Protein AF-A0A1I3YK88-F1 (afdb_monomer_lite)

Structure (mmCIF, N/CA/C/O backbone):
data_AF-A0A1I3YK88-F1
#
_entry.id   AF-A0A1I3YK88-F1
#
loop_
_atom_site.group_PDB
_atom_site.id
_atom_site.type_symbol
_atom_site.label_atom_id
_atom_site.label_alt_id
_atom_site.label_comp_id
_atom_site.label_asym_id
_atom_site.label_entity_id
_atom_site.label_seq_id
_atom_site.pdbx_PDB_ins_code
_atom_site.Cartn_x
_atom_site.Cartn_y
_atom_site.Cartn_z
_atom_site.occupancy
_atom_site.B_iso_or_equiv
_atom_site.auth_seq_id
_atom_site.auth_comp_id
_atom_site.auth_asym_id
_atom_site.auth_atom_id
_atom_site.pdbx_PDB_model_num
ATOM 1 N N . MET A 1 1 ? 4.692 0.564 -20.535 1.00 38.50 1 MET A N 1
ATOM 2 C CA . MET A 1 1 ? 4.638 -0.113 -21.852 1.00 38.50 1 MET A CA 1
ATOM 3 C C . MET A 1 1 ? 4.960 0.890 -22.974 1.00 38.50 1 MET A C 1
ATOM 5 O O . MET A 1 1 ? 4.089 1.246 -23.748 1.00 38.50 1 MET A O 1
ATOM 9 N N . ILE A 1 2 ? 6.198 1.416 -23.013 1.00 46.62 2 ILE A N 1
ATOM 10 C CA . ILE A 1 2 ? 6.658 2.465 -23.967 1.00 46.62 2 ILE A CA 1
ATOM 11 C C . ILE A 1 2 ? 7.987 2.059 -24.658 1.00 46.62 2 ILE A C 1
ATOM 13 O O . ILE A 1 2 ? 8.478 2.723 -25.562 1.00 46.62 2 ILE A O 1
ATOM 17 N N . THR A 1 3 ? 8.566 0.910 -24.306 1.00 44.06 3 THR A N 1
ATOM 18 C CA . THR A 1 3 ? 9.920 0.496 -24.713 1.00 44.06 3 THR A CA 1
ATOM 19 C C . THR A 1 3 ? 10.036 -0.149 -26.100 1.00 44.06 3 THR A C 1
ATOM 21 O O . THR A 1 3 ? 11.147 -0.432 -26.534 1.00 44.06 3 THR A O 1
ATOM 24 N N . ILE A 1 4 ? 8.939 -0.353 -26.838 1.00 47.12 4 ILE A N 1
ATOM 25 C CA . ILE A 1 4 ? 8.971 -1.076 -28.129 1.00 47.12 4 ILE A CA 1
ATOM 26 C C . ILE A 1 4 ? 9.153 -0.130 -29.340 1.00 47.12 4 ILE A C 1
ATOM 28 O O . ILE A 1 4 ? 9.502 -0.570 -30.431 1.00 47.12 4 ILE A O 1
ATOM 32 N N . LEU A 1 5 ? 9.023 1.189 -29.161 1.00 44.91 5 LEU A N 1
ATOM 33 C CA . LEU A 1 5 ? 9.066 2.155 -30.272 1.00 44.91 5 LEU A CA 1
ATOM 34 C C . LEU A 1 5 ? 10.461 2.709 -30.620 1.00 44.91 5 LEU A C 1
ATOM 36 O O . LEU A 1 5 ? 10.608 3.347 -31.660 1.00 44.91 5 LEU A O 1
ATOM 40 N N . CYS A 1 6 ? 11.503 2.433 -29.828 1.00 46.16 6 CYS A N 1
ATOM 41 C CA . CYS A 1 6 ? 12.855 2.945 -30.111 1.00 46.16 6 CYS A CA 1
ATOM 42 C C . CYS A 1 6 ? 13.690 2.058 -31.055 1.00 46.16 6 CYS A C 1
ATOM 44 O O . CYS A 1 6 ? 14.724 2.500 -31.551 1.00 46.16 6 CYS A O 1
ATOM 46 N N . SER A 1 7 ? 13.255 0.827 -31.343 1.00 50.97 7 SER A N 1
ATOM 47 C CA . SER A 1 7 ? 13.985 -0.103 -32.219 1.00 50.97 7 SER A CA 1
ATOM 48 C C . SER A 1 7 ? 13.918 0.233 -33.729 1.00 50.97 7 SER A C 1
ATOM 50 O O . SER A 1 7 ? 14.964 0.182 -34.381 1.00 50.97 7 SER A O 1
ATOM 52 N N . PRO A 1 8 ? 12.777 0.653 -34.322 1.00 48.84 8 PRO A N 1
ATOM 53 C CA . PRO A 1 8 ? 12.720 0.903 -35.769 1.00 48.84 8 PRO A CA 1
ATOM 54 C C . PRO A 1 8 ? 13.351 2.237 -36.203 1.00 48.84 8 PRO A C 1
ATOM 56 O O . PRO A 1 8 ? 13.792 2.360 -37.345 1.00 48.84 8 PRO A O 1
ATOM 59 N N . ILE A 1 9 ? 13.458 3.228 -35.310 1.00 51.72 9 ILE A N 1
ATOM 60 C CA . ILE A 1 9 ? 14.005 4.552 -35.662 1.00 51.72 9 ILE A CA 1
ATOM 61 C C . ILE A 1 9 ? 15.528 4.475 -35.872 1.00 51.72 9 ILE A C 1
ATOM 63 O O . ILE A 1 9 ? 16.054 5.069 -36.813 1.00 51.72 9 ILE A O 1
ATOM 67 N N . GLY A 1 10 ? 16.241 3.672 -35.072 1.00 48.69 10 GLY A N 1
ATOM 68 C CA . GLY A 1 10 ? 17.684 3.455 -35.243 1.00 48.69 10 GLY A CA 1
ATOM 69 C C . GLY A 1 10 ? 18.048 2.744 -36.554 1.00 48.69 10 GLY A C 1
ATOM 70 O O . GLY A 1 10 ? 19.060 3.071 -37.178 1.00 48.69 10 GLY A O 1
ATOM 71 N N . PHE A 1 11 ? 17.196 1.826 -37.024 1.00 49.94 11 PHE A N 1
ATOM 72 C CA . PHE A 1 11 ? 17.364 1.149 -38.317 1.00 49.94 11 PHE A CA 1
ATOM 73 C C . PHE A 1 11 ? 17.032 2.060 -39.510 1.00 49.94 11 PHE A C 1
ATOM 75 O O . PHE A 1 11 ? 17.724 2.018 -40.530 1.00 49.94 11 PHE A O 1
ATOM 82 N N . ALA A 1 12 ? 16.026 2.931 -39.378 1.00 53.03 12 ALA A N 1
ATOM 83 C CA . ALA A 1 12 ? 15.634 3.864 -40.436 1.00 53.03 12 ALA A CA 1
ATOM 84 C C . ALA A 1 12 ? 16.696 4.947 -40.713 1.00 53.03 12 ALA A C 1
ATOM 86 O O . ALA A 1 12 ? 16.861 5.359 -41.858 1.00 53.03 12 ALA A O 1
ATOM 87 N N . VAL A 1 13 ? 17.455 5.376 -39.697 1.00 55.72 13 VAL A N 1
ATOM 88 C CA . VAL A 1 13 ? 18.514 6.397 -39.852 1.00 55.72 13 VAL A CA 1
ATOM 89 C C . VAL A 1 13 ? 19.845 5.796 -40.326 1.00 55.72 13 VAL A C 1
ATOM 91 O O . VAL A 1 13 ? 20.604 6.452 -41.039 1.00 55.72 13 VAL A O 1
ATOM 94 N N . SER A 1 14 ? 20.137 4.540 -39.982 1.00 56.88 14 SER A N 1
ATOM 95 C CA . SER A 1 14 ? 21.395 3.874 -40.360 1.00 56.88 14 SER A CA 1
ATOM 96 C C . SER A 1 14 ? 21.378 3.279 -41.775 1.00 56.88 14 SER A C 1
ATOM 98 O O . SER A 1 14 ? 22.430 3.190 -42.413 1.00 56.88 14 SER A O 1
ATOM 100 N N . SER A 1 15 ? 20.200 2.938 -42.307 1.00 60.62 15 SER A N 1
ATOM 101 C CA . SER A 1 15 ? 20.058 2.310 -43.630 1.00 60.62 15 SER A CA 1
ATOM 102 C C . SER A 1 15 ? 20.482 3.203 -44.812 1.00 60.62 15 SER A C 1
ATOM 104 O O . SER A 1 15 ? 21.249 2.726 -45.649 1.00 60.62 15 SER A O 1
ATOM 106 N N . PRO A 1 16 ? 20.099 4.496 -44.902 1.00 65.75 16 PRO A N 1
ATOM 107 C CA . PRO A 1 16 ? 20.526 5.358 -46.008 1.00 65.75 16 PRO A CA 1
ATOM 108 C C . PRO A 1 16 ? 22.039 5.597 -46.006 1.00 65.75 16 PRO A C 1
ATOM 110 O O . PRO A 1 16 ? 22.659 5.671 -47.062 1.00 65.75 16 PRO A O 1
ATOM 113 N N . LEU A 1 17 ? 22.642 5.678 -44.815 1.00 64.69 17 LEU A N 1
ATOM 114 C CA . LEU A 1 17 ? 24.072 5.928 -44.648 1.00 64.69 17 LEU A CA 1
ATOM 115 C C . LEU A 1 17 ? 24.907 4.696 -45.027 1.00 64.69 17 LEU A C 1
ATOM 117 O O . LEU A 1 17 ? 25.933 4.832 -45.689 1.00 64.69 17 LEU A O 1
ATOM 121 N N . LEU A 1 18 ? 24.438 3.492 -44.682 1.00 64.94 18 LEU A N 1
ATOM 122 C CA . LEU A 1 18 ? 25.039 2.227 -45.118 1.00 64.94 18 LEU A CA 1
ATOM 123 C C . LEU A 1 18 ? 24.926 2.025 -46.635 1.00 64.94 18 LEU A C 1
ATOM 125 O O . LEU A 1 18 ? 25.906 1.635 -47.272 1.00 64.94 18 LEU A O 1
ATOM 129 N N . VAL A 1 19 ? 23.768 2.335 -47.227 1.00 71.75 19 VAL A N 1
ATOM 130 C CA . VAL A 1 19 ? 23.562 2.271 -48.686 1.00 71.75 19 VAL A CA 1
ATOM 131 C C . VAL A 1 19 ? 24.440 3.298 -49.409 1.00 71.75 19 VAL A C 1
ATOM 133 O O . VAL A 1 19 ? 25.074 2.971 -50.409 1.00 71.75 19 VAL A O 1
ATOM 136 N N . TYR A 1 20 ? 24.561 4.516 -48.878 1.00 69.88 20 TYR A N 1
ATOM 137 C CA . TYR A 1 20 ? 25.431 5.547 -49.445 1.00 69.88 20 TYR A CA 1
ATOM 138 C C . TYR A 1 20 ? 26.918 5.171 -49.363 1.00 69.88 20 TYR A C 1
ATOM 140 O O . TYR A 1 20 ? 27.635 5.297 -50.353 1.00 69.88 20 TYR A O 1
ATOM 148 N N . LEU A 1 21 ? 27.381 4.662 -48.215 1.00 64.38 21 LEU A N 1
ATOM 149 C CA . LEU A 1 21 ? 28.777 4.251 -48.026 1.00 64.38 21 LEU A CA 1
ATOM 150 C C . LEU A 1 21 ? 29.155 3.056 -48.908 1.00 64.38 21 LEU A C 1
ATOM 152 O O . LEU A 1 21 ? 30.239 3.038 -49.487 1.00 64.38 21 LEU A O 1
ATOM 156 N N . THR A 1 22 ? 28.270 2.067 -49.043 1.00 68.44 22 THR A N 1
ATOM 157 C CA . THR A 1 22 ? 28.509 0.913 -49.928 1.00 68.44 22 THR A CA 1
ATOM 158 C C . THR A 1 22 ? 28.511 1.325 -51.401 1.00 68.44 22 THR A C 1
ATOM 160 O O . THR A 1 22 ? 29.388 0.893 -52.152 1.00 68.44 22 THR A O 1
ATOM 163 N N . TYR A 1 23 ? 27.616 2.233 -51.803 1.00 71.44 23 TYR A N 1
ATOM 164 C CA . TYR A 1 23 ? 27.589 2.803 -53.150 1.00 71.44 23 TYR A CA 1
ATOM 165 C C . TYR A 1 23 ? 28.833 3.652 -53.470 1.00 71.44 23 TYR A C 1
ATOM 167 O O . TYR A 1 23 ? 29.407 3.508 -54.551 1.00 71.44 23 TYR A O 1
ATOM 175 N N . SER A 1 24 ? 29.300 4.499 -52.542 1.00 64.94 24 SER A N 1
ATOM 176 C CA . SER A 1 24 ? 30.468 5.364 -52.776 1.00 64.94 24 SER A CA 1
ATOM 177 C C . SER A 1 24 ? 31.776 4.569 -52.870 1.00 64.94 24 SER A C 1
ATOM 179 O O . SER A 1 24 ? 32.650 4.911 -53.663 1.00 64.94 24 SER A O 1
ATOM 181 N N . ILE A 1 25 ? 31.912 3.486 -52.095 1.00 65.69 25 ILE A N 1
ATOM 182 C CA . ILE A 1 25 ? 33.073 2.581 -52.153 1.00 65.69 25 ILE A CA 1
ATOM 183 C C . ILE A 1 25 ? 33.114 1.826 -53.489 1.00 65.69 25 ILE A C 1
ATOM 185 O O . ILE A 1 25 ? 34.192 1.651 -54.057 1.00 65.69 25 ILE A O 1
ATOM 189 N N . TRP A 1 26 ? 31.953 1.410 -54.007 1.00 72.00 26 TRP A N 1
ATOM 190 C CA . TRP A 1 26 ? 31.851 0.719 -55.294 1.00 72.00 26 TRP A CA 1
ATOM 191 C C . TRP A 1 26 ? 32.132 1.644 -56.490 1.00 72.00 26 TRP A C 1
ATOM 193 O O . TRP A 1 26 ? 32.775 1.219 -57.448 1.00 72.00 26 TRP A O 1
ATOM 203 N N . ARG A 1 27 ? 31.690 2.909 -56.433 1.00 70.44 27 ARG A N 1
ATOM 204 C CA . ARG A 1 27 ? 31.785 3.861 -57.554 1.00 70.44 27 ARG A CA 1
ATOM 205 C C . ARG A 1 27 ? 33.168 4.496 -57.733 1.00 70.44 27 ARG A C 1
ATOM 207 O O . ARG A 1 27 ? 33.625 4.605 -58.867 1.00 70.44 27 ARG A O 1
ATOM 214 N N . ASP A 1 28 ? 33.828 4.912 -56.650 1.00 63.28 28 ASP A N 1
ATOM 215 C CA . ASP A 1 28 ? 35.004 5.799 -56.751 1.00 63.28 28 ASP A CA 1
ATOM 216 C C . ASP A 1 28 ? 36.357 5.100 -56.524 1.00 63.28 28 ASP A C 1
ATOM 218 O O . ASP A 1 28 ? 37.418 5.714 -56.685 1.00 63.28 28 ASP A O 1
ATOM 222 N N . GLY A 1 29 ? 36.347 3.811 -56.166 1.00 62.88 29 GLY A N 1
ATOM 223 C CA . GLY A 1 29 ? 37.562 3.056 -55.858 1.00 62.88 29 GLY A CA 1
ATOM 224 C C . GLY A 1 29 ? 38.377 3.651 -54.696 1.00 62.88 29 GLY A C 1
ATOM 225 O O . GLY A 1 29 ? 37.985 4.611 -54.036 1.00 62.88 29 GLY A O 1
ATOM 226 N N . LEU A 1 30 ? 39.548 3.067 -54.423 1.00 57.72 30 LEU A N 1
ATOM 227 C CA . LEU A 1 30 ? 40.360 3.225 -53.200 1.00 57.72 30 LEU A CA 1
ATOM 228 C C . LEU A 1 30 ? 40.813 4.662 -52.809 1.00 57.72 30 LEU A C 1
ATOM 230 O O . LEU A 1 30 ? 41.535 4.821 -51.826 1.00 57.72 30 LEU A O 1
ATOM 234 N N . ARG A 1 31 ? 40.422 5.715 -53.542 1.00 60.88 31 ARG A N 1
ATOM 235 C CA . ARG A 1 31 ? 40.851 7.113 -53.322 1.00 60.88 31 ARG A CA 1
ATOM 236 C C . ARG A 1 31 ? 40.277 7.766 -52.061 1.00 60.88 31 ARG A C 1
ATOM 238 O O . ARG A 1 31 ? 40.920 8.655 -51.512 1.00 60.88 31 ARG A O 1
ATOM 245 N N . TRP A 1 32 ? 39.121 7.317 -51.569 1.00 54.78 32 TRP A N 1
ATOM 246 C CA . TRP A 1 32 ? 38.446 7.916 -50.401 1.00 54.78 32 TRP A CA 1
ATOM 247 C C . TRP A 1 32 ? 38.558 7.097 -49.109 1.00 54.78 32 TRP A C 1
ATOM 249 O O . TRP A 1 32 ? 38.049 7.520 -48.071 1.00 54.78 32 TRP A O 1
ATOM 259 N N . VAL A 1 33 ? 39.280 5.972 -49.142 1.00 61.41 33 VAL A N 1
ATOM 260 C CA . VAL A 1 33 ? 39.476 5.053 -48.005 1.00 61.41 33 VAL A CA 1
ATOM 261 C C . VAL A 1 33 ? 39.914 5.735 -46.698 1.00 61.41 33 VAL A C 1
ATOM 263 O O . VAL A 1 33 ? 39.344 5.410 -45.659 1.00 61.41 33 VAL A O 1
ATOM 266 N N . PRO A 1 34 ? 40.849 6.706 -46.669 1.00 62.88 34 PRO A N 1
ATOM 267 C CA . PRO A 1 34 ? 41.219 7.343 -45.403 1.00 62.88 34 PRO A CA 1
ATOM 268 C C . PRO A 1 34 ? 40.112 8.245 -44.827 1.00 62.88 34 PRO A C 1
ATOM 270 O O . PRO A 1 34 ? 39.967 8.331 -43.605 1.00 62.88 34 PRO A O 1
ATOM 273 N N . ALA A 1 35 ? 39.307 8.893 -45.677 1.00 63.44 35 ALA A N 1
ATOM 274 C CA . ALA A 1 35 ? 38.193 9.740 -45.248 1.00 63.44 35 ALA A CA 1
ATOM 275 C C . ALA A 1 35 ? 36.998 8.898 -44.774 1.00 63.44 35 ALA A C 1
ATOM 277 O O . ALA A 1 35 ? 36.435 9.173 -43.710 1.00 63.44 35 ALA A O 1
ATOM 278 N N . THR A 1 36 ? 36.671 7.821 -45.495 1.00 64.62 36 THR A N 1
ATOM 279 C CA . THR A 1 36 ? 35.630 6.870 -45.087 1.00 64.62 36 THR A CA 1
ATOM 280 C C . THR A 1 36 ? 36.019 6.155 -43.793 1.00 64.62 36 THR A C 1
ATOM 282 O O . THR A 1 36 ? 35.221 6.147 -42.858 1.00 64.62 36 THR A O 1
ATOM 285 N N . LEU A 1 37 ? 37.268 5.697 -43.638 1.00 67.50 37 LEU A N 1
ATOM 286 C CA . LEU A 1 37 ? 37.765 5.119 -42.379 1.00 67.50 37 LEU A CA 1
ATOM 287 C C . LEU A 1 37 ? 37.685 6.101 -41.201 1.00 67.50 37 LEU A C 1
ATOM 289 O O . LEU A 1 37 ? 37.328 5.705 -40.091 1.00 67.50 37 LEU A O 1
ATOM 293 N N . ARG A 1 38 ? 37.993 7.387 -41.416 1.00 71.94 38 ARG A N 1
ATOM 294 C CA . ARG A 1 38 ? 37.871 8.416 -40.369 1.00 71.94 38 ARG A CA 1
ATOM 295 C C . ARG A 1 38 ? 36.408 8.643 -39.976 1.00 71.94 38 ARG A C 1
ATOM 297 O O . ARG A 1 38 ? 36.130 8.758 -38.787 1.00 71.94 38 ARG A O 1
ATOM 304 N N . SER A 1 39 ? 35.481 8.648 -40.934 1.00 70.00 39 SER A N 1
ATOM 305 C CA . SER A 1 39 ? 34.041 8.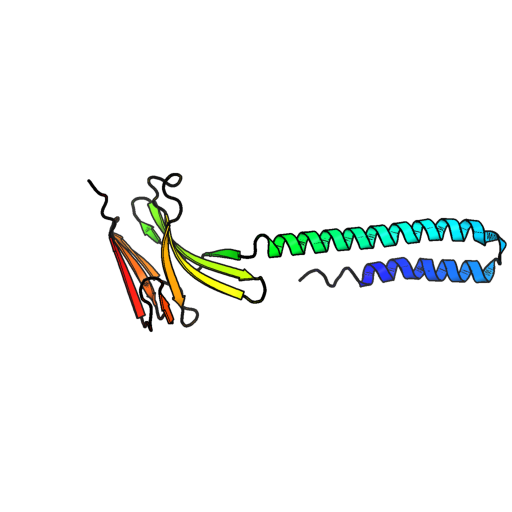763 -40.652 1.00 70.00 39 SER A CA 1
ATOM 306 C C . SER A 1 39 ? 33.473 7.529 -39.936 1.00 70.00 39 SER A C 1
ATOM 308 O O . SER A 1 39 ? 32.722 7.675 -38.975 1.00 70.00 39 SER A O 1
ATOM 310 N N . MET A 1 40 ? 33.915 6.321 -40.304 1.00 72.94 40 MET A N 1
ATOM 311 C CA . MET A 1 40 ? 33.497 5.076 -39.649 1.00 72.94 40 MET A CA 1
ATOM 312 C C . MET A 1 40 ? 33.928 5.023 -38.181 1.00 72.94 40 MET A C 1
ATOM 314 O O . MET A 1 40 ? 33.170 4.529 -37.350 1.00 72.94 40 MET A O 1
ATOM 318 N N . LYS A 1 41 ? 35.099 5.578 -37.833 1.00 75.94 41 LYS A N 1
ATOM 319 C CA . LYS A 1 41 ? 35.533 5.701 -36.429 1.00 75.94 41 LYS A CA 1
ATOM 320 C C . LYS A 1 41 ? 34.552 6.529 -35.602 1.00 75.94 41 LYS A C 1
ATOM 322 O O . LYS A 1 41 ? 34.185 6.113 -34.510 1.00 75.94 41 LYS A O 1
ATOM 327 N N . TRP A 1 42 ? 34.096 7.666 -36.126 1.00 78.06 42 TRP A N 1
ATOM 328 C CA . TRP A 1 42 ? 33.119 8.505 -35.432 1.00 78.06 42 TRP A CA 1
ATOM 329 C C . TRP A 1 42 ? 31.764 7.817 -35.307 1.00 78.06 42 TRP A C 1
ATOM 331 O O . TRP A 1 42 ? 31.189 7.815 -34.222 1.00 78.06 42 TRP A O 1
ATOM 341 N N . VAL A 1 43 ? 31.291 7.150 -36.362 1.00 79.94 43 VAL A N 1
ATOM 342 C CA . VAL A 1 43 ? 30.051 6.359 -36.305 1.00 79.94 43 VAL A CA 1
ATOM 343 C C . VAL A 1 43 ? 30.150 5.268 -35.236 1.00 79.94 43 VAL A C 1
ATOM 345 O O . VAL A 1 43 ? 29.263 5.168 -34.393 1.00 79.94 43 VAL A O 1
ATOM 348 N N . ALA A 1 44 ? 31.252 4.514 -35.197 1.00 78.12 44 ALA A N 1
ATOM 349 C CA . ALA A 1 44 ? 31.480 3.482 -34.187 1.00 78.12 44 ALA A CA 1
ATOM 350 C C . ALA A 1 44 ? 31.493 4.050 -32.757 1.00 78.12 44 ALA A C 1
ATOM 352 O O . ALA A 1 44 ? 30.848 3.487 -31.874 1.00 78.12 44 ALA A O 1
ATOM 353 N N . ILE A 1 45 ? 32.158 5.190 -32.532 1.00 84.81 45 ILE A N 1
ATOM 354 C CA . ILE A 1 45 ? 32.148 5.880 -31.231 1.00 84.81 45 ILE A CA 1
ATOM 355 C C . ILE A 1 45 ? 30.721 6.278 -30.846 1.00 84.81 45 ILE A C 1
ATOM 357 O O . ILE A 1 45 ? 30.309 6.048 -29.713 1.00 84.81 45 ILE A O 1
ATOM 361 N N . THR A 1 46 ? 29.948 6.827 -31.785 1.00 78.62 46 THR A N 1
ATOM 362 C CA . THR A 1 46 ? 28.582 7.302 -31.516 1.00 78.62 46 THR A CA 1
ATOM 363 C C . THR A 1 46 ? 27.645 6.142 -31.174 1.00 78.62 46 THR A C 1
ATOM 365 O O . THR A 1 46 ? 26.862 6.238 -30.231 1.00 78.62 46 THR A O 1
ATOM 368 N N . VAL A 1 47 ? 27.761 5.021 -31.893 1.00 86.31 47 VAL A N 1
ATOM 369 C CA . VAL A 1 47 ? 26.985 3.801 -31.622 1.00 86.31 47 VAL A CA 1
ATOM 370 C C . VAL A 1 47 ? 27.347 3.220 -30.258 1.00 86.31 47 VAL A C 1
ATOM 372 O O . VAL A 1 47 ? 26.451 2.920 -29.474 1.00 86.31 47 VAL A O 1
ATOM 375 N N . MET A 1 48 ? 28.638 3.116 -29.931 1.00 86.56 48 MET A N 1
ATOM 376 C CA . MET A 1 48 ? 29.070 2.630 -28.617 1.00 86.56 48 MET A CA 1
ATOM 377 C C . MET A 1 48 ? 28.558 3.534 -27.495 1.00 86.56 48 MET A C 1
ATOM 379 O O . MET A 1 48 ? 28.022 3.034 -26.510 1.00 86.56 48 MET A O 1
ATOM 383 N N . LEU A 1 49 ? 28.640 4.857 -27.662 1.00 88.25 49 LEU A N 1
ATOM 384 C CA . LEU A 1 49 ? 28.121 5.816 -26.686 1.00 88.25 49 LEU A CA 1
ATOM 385 C C . LEU A 1 49 ? 26.608 5.645 -26.476 1.00 88.25 49 LEU A C 1
ATOM 387 O O . LEU A 1 49 ? 26.142 5.645 -25.339 1.00 88.25 49 LEU A O 1
ATOM 391 N N . ALA A 1 50 ? 25.847 5.445 -27.556 1.00 82.19 50 ALA A N 1
ATOM 392 C CA . ALA A 1 50 ? 24.411 5.192 -27.487 1.00 82.19 50 ALA A CA 1
ATOM 393 C C . ALA A 1 50 ? 24.090 3.873 -26.766 1.00 82.19 50 ALA A C 1
ATOM 395 O O . ALA A 1 50 ? 23.167 3.833 -25.951 1.00 82.19 50 ALA A O 1
ATOM 396 N N . VAL A 1 51 ? 24.858 2.808 -27.017 1.00 88.94 51 VAL A N 1
ATOM 397 C CA . VAL A 1 51 ? 24.710 1.524 -26.314 1.00 88.94 51 VAL A CA 1
ATOM 398 C C . VAL A 1 51 ? 24.992 1.693 -24.822 1.00 88.94 51 VAL A C 1
ATOM 400 O O . VAL A 1 51 ? 24.162 1.293 -24.009 1.00 88.94 51 VAL A O 1
ATOM 403 N N . PHE A 1 52 ? 26.102 2.338 -24.452 1.00 87.88 52 PHE A N 1
ATOM 404 C CA . PHE A 1 52 ? 26.444 2.592 -23.050 1.00 87.88 52 PHE A CA 1
ATOM 405 C C . PHE A 1 52 ? 25.399 3.454 -22.340 1.00 87.88 52 PHE A C 1
ATOM 407 O O . PHE A 1 52 ? 25.042 3.154 -21.203 1.00 87.88 52 PHE A O 1
ATOM 414 N N . LEU A 1 53 ? 24.864 4.479 -23.009 1.00 89.38 53 LEU A N 1
ATOM 415 C CA . LEU A 1 53 ? 23.807 5.316 -22.448 1.00 89.38 53 LEU A CA 1
ATOM 416 C C . LEU A 1 53 ? 22.532 4.503 -22.181 1.00 89.38 53 LEU A C 1
ATOM 418 O O . LEU A 1 53 ? 21.955 4.610 -21.103 1.00 89.38 53 LEU A O 1
ATOM 422 N N . ASN A 1 54 ? 22.116 3.652 -23.123 1.00 84.25 54 ASN A N 1
ATOM 423 C CA . ASN A 1 54 ? 20.952 2.782 -22.932 1.00 84.25 54 ASN A CA 1
ATOM 424 C C . ASN A 1 54 ? 21.179 1.758 -21.813 1.00 84.25 54 ASN A C 1
ATOM 426 O O . ASN A 1 54 ? 20.282 1.533 -21.004 1.00 84.25 54 ASN A O 1
ATOM 430 N N . LEU A 1 55 ? 22.382 1.185 -21.723 1.00 87.81 55 LEU A N 1
ATOM 431 C CA . LEU A 1 55 ? 22.771 0.287 -20.634 1.00 87.81 55 LEU A CA 1
ATOM 432 C C . LEU A 1 55 ? 22.726 0.989 -19.274 1.00 87.81 55 LEU A C 1
ATOM 434 O O . LEU A 1 55 ? 22.210 0.419 -18.319 1.00 87.81 55 LEU A O 1
ATOM 438 N N . ALA A 1 56 ? 23.208 2.230 -19.189 1.00 84.75 56 ALA A N 1
ATOM 439 C CA . ALA A 1 56 ? 23.156 3.026 -17.966 1.00 84.75 56 ALA A CA 1
ATOM 440 C C . ALA A 1 56 ? 21.714 3.371 -17.560 1.00 84.75 56 ALA A C 1
ATOM 442 O O . ALA A 1 56 ? 21.370 3.257 -16.385 1.00 84.75 56 ALA A O 1
ATOM 443 N N . ILE A 1 57 ? 20.854 3.735 -18.519 1.00 83.81 57 ILE A N 1
ATOM 444 C CA . ILE A 1 57 ? 19.423 3.977 -18.268 1.00 83.81 57 ILE A CA 1
ATOM 445 C C . ILE A 1 57 ? 18.748 2.699 -17.765 1.00 83.81 57 ILE A C 1
ATOM 447 O O . ILE A 1 57 ? 18.037 2.735 -16.762 1.00 83.81 57 ILE A O 1
ATOM 451 N N . PHE A 1 58 ? 18.996 1.568 -18.426 1.00 79.12 58 PHE A N 1
ATOM 452 C CA . PHE A 1 58 ? 18.433 0.281 -18.032 1.00 79.12 58 PHE A CA 1
ATOM 453 C C . PHE A 1 58 ? 18.911 -0.141 -16.639 1.00 79.12 58 PHE A C 1
ATOM 455 O O . PHE A 1 58 ? 18.097 -0.517 -15.801 1.00 79.12 58 PHE A O 1
ATOM 462 N N . ALA A 1 59 ? 20.209 -0.016 -16.355 1.00 82.62 59 ALA A N 1
ATOM 463 C CA . ALA A 1 59 ? 20.771 -0.296 -15.038 1.00 82.62 59 ALA A CA 1
ATOM 464 C C . ALA A 1 59 ? 20.182 0.625 -13.958 1.00 82.62 59 ALA A C 1
ATOM 466 O O . ALA A 1 59 ? 19.857 0.155 -12.873 1.00 82.62 59 ALA A O 1
ATOM 467 N N . GLY A 1 60 ? 19.983 1.912 -14.257 1.00 79.62 60 GLY A N 1
ATOM 468 C CA . GLY A 1 60 ? 19.342 2.859 -13.346 1.00 79.62 60 GLY A CA 1
ATOM 469 C C . GLY A 1 60 ? 17.885 2.500 -13.047 1.00 79.62 60 GLY A C 1
ATOM 470 O O . GLY A 1 60 ? 17.482 2.497 -11.888 1.00 79.62 60 GLY A O 1
ATOM 471 N N . GLN A 1 61 ? 17.106 2.132 -14.068 1.00 76.44 61 GLN A N 1
ATOM 472 C CA . GLN A 1 61 ? 15.730 1.659 -13.881 1.00 76.44 61 GLN A CA 1
ATOM 473 C C . GLN A 1 61 ? 15.678 0.345 -13.099 1.00 76.44 61 GLN A C 1
ATOM 475 O O . GLN A 1 61 ? 14.853 0.198 -12.203 1.00 76.44 61 GLN A O 1
ATOM 480 N N . PHE A 1 62 ? 16.582 -0.586 -13.394 1.00 75.81 62 PHE A N 1
ATOM 481 C CA . PHE A 1 62 ? 16.687 -1.846 -12.669 1.00 75.81 62 PHE A CA 1
ATOM 482 C C . PHE A 1 62 ? 17.030 -1.615 -11.192 1.00 75.81 62 PHE A C 1
ATOM 484 O O . PHE A 1 62 ? 16.361 -2.153 -10.317 1.00 75.81 62 PHE A O 1
ATOM 491 N N . LEU A 1 63 ? 18.011 -0.756 -10.898 1.00 76.50 63 LEU A N 1
ATOM 492 C CA . LEU A 1 63 ? 18.365 -0.377 -9.527 1.00 76.50 63 LEU A CA 1
ATOM 493 C C . LEU A 1 63 ? 17.228 0.350 -8.807 1.00 76.50 63 LEU A C 1
ATOM 495 O O . LEU A 1 63 ? 17.063 0.154 -7.609 1.00 76.50 63 LEU A O 1
ATOM 499 N N . TYR A 1 64 ? 16.436 1.160 -9.510 1.00 66.38 64 TYR A N 1
ATOM 500 C CA . TYR A 1 64 ? 15.266 1.818 -8.931 1.00 66.38 64 TYR A CA 1
ATOM 501 C C . TYR A 1 64 ? 14.188 0.805 -8.522 1.00 66.38 64 TYR A C 1
ATOM 503 O O . TYR A 1 64 ? 13.713 0.841 -7.391 1.00 66.38 64 TYR A O 1
ATOM 511 N N . VAL A 1 65 ? 13.865 -0.142 -9.406 1.00 64.12 65 VAL A N 1
ATOM 512 C CA . VAL A 1 65 ? 12.889 -1.211 -9.129 1.00 64.12 65 VAL A CA 1
ATOM 513 C C . VAL A 1 65 ? 13.374 -2.130 -8.005 1.00 64.12 65 VAL A C 1
ATOM 515 O O . VAL A 1 65 ? 12.598 -2.503 -7.132 1.00 64.12 65 VAL A O 1
ATOM 518 N N . VAL A 1 66 ? 14.664 -2.470 -7.984 1.00 65.62 66 VAL A N 1
ATOM 519 C CA . VAL A 1 66 ? 15.247 -3.309 -6.926 1.00 65.62 66 VAL A CA 1
ATOM 520 C C . VAL A 1 66 ? 15.379 -2.550 -5.601 1.00 65.62 66 VAL A C 1
ATOM 522 O O . VAL A 1 66 ? 15.230 -3.143 -4.536 1.00 65.62 66 VAL A O 1
ATOM 525 N N . GLY A 1 67 ? 15.659 -1.247 -5.653 1.0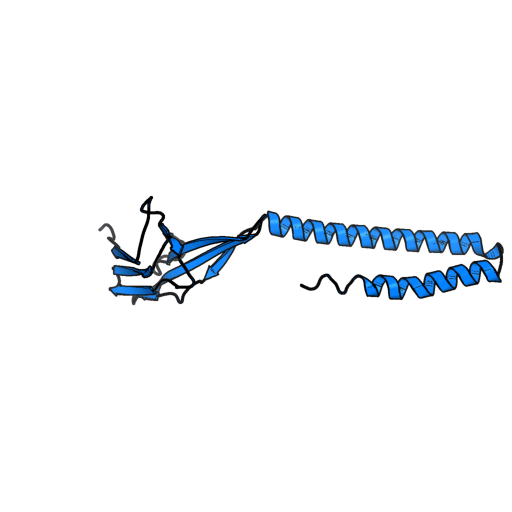0 65.31 67 GLY A N 1
ATOM 526 C CA . GLY A 1 67 ? 15.871 -0.405 -4.477 1.00 65.31 67 GLY A CA 1
ATOM 527 C C . GLY A 1 67 ? 14.584 0.001 -3.763 1.00 65.31 67 GLY A C 1
ATOM 528 O O . GLY A 1 67 ? 14.623 0.236 -2.557 1.00 65.31 67 GLY A O 1
ATOM 529 N N . ASN A 1 68 ? 13.456 0.073 -4.474 1.00 63.69 68 ASN A N 1
ATOM 530 C CA . ASN A 1 68 ? 12.165 0.414 -3.886 1.00 63.69 68 ASN A CA 1
ATOM 531 C C . ASN A 1 68 ? 11.053 -0.474 -4.468 1.00 63.69 68 ASN A C 1
ATOM 533 O O . ASN A 1 68 ? 10.268 -0.028 -5.301 1.00 63.69 68 ASN A O 1
ATOM 537 N N . PRO A 1 69 ? 11.009 -1.757 -4.077 1.00 67.31 69 PRO A N 1
ATOM 538 C CA . PRO A 1 69 ? 10.186 -2.736 -4.770 1.00 67.31 69 PRO A CA 1
ATOM 539 C C . PRO A 1 69 ? 8.704 -2.649 -4.438 1.00 67.31 69 PRO A C 1
ATOM 541 O O . PRO A 1 69 ? 7.940 -3.386 -5.048 1.00 67.31 69 PRO A O 1
ATOM 544 N N . CYS A 1 70 ? 8.314 -1.825 -3.463 1.00 77.00 70 CYS A N 1
ATOM 545 C CA . CYS A 1 70 ? 6.987 -1.833 -2.873 1.00 77.00 70 CYS A CA 1
ATOM 546 C C . CYS A 1 70 ? 6.294 -0.478 -3.026 1.00 77.00 70 CYS A C 1
ATOM 548 O O . CYS A 1 70 ? 6.757 0.524 -2.480 1.00 77.00 70 CYS A O 1
ATOM 550 N N . ASP A 1 71 ? 5.150 -0.481 -3.703 1.00 80.31 71 ASP A N 1
ATOM 551 C CA . ASP A 1 71 ? 4.275 0.677 -3.838 1.00 80.31 71 ASP A CA 1
ATOM 552 C C . ASP A 1 71 ? 3.124 0.593 -2.826 1.00 80.31 71 ASP A C 1
ATOM 554 O O . ASP A 1 71 ? 2.399 -0.401 -2.770 1.00 80.31 71 ASP A O 1
ATOM 558 N N . ASP A 1 72 ? 2.937 1.654 -2.036 1.00 81.81 72 ASP A N 1
ATOM 559 C CA . ASP A 1 72 ? 1.816 1.784 -1.099 1.00 81.81 72 ASP A CA 1
ATOM 560 C C . ASP A 1 72 ? 0.638 2.515 -1.754 1.00 81.81 72 ASP A C 1
ATOM 562 O O . ASP A 1 72 ? 0.713 3.706 -2.075 1.00 81.81 72 ASP A O 1
ATOM 566 N N . MET A 1 73 ? -0.499 1.835 -1.870 1.00 83.12 73 MET A N 1
ATOM 567 C CA . MET A 1 73 ? -1.736 2.373 -2.432 1.00 83.12 73 MET A CA 1
ATOM 568 C C . MET A 1 73 ? -2.867 2.354 -1.398 1.00 83.12 73 MET A C 1
ATOM 570 O O . MET A 1 73 ? -2.884 1.554 -0.461 1.00 83.12 73 MET A O 1
ATOM 574 N N . LYS 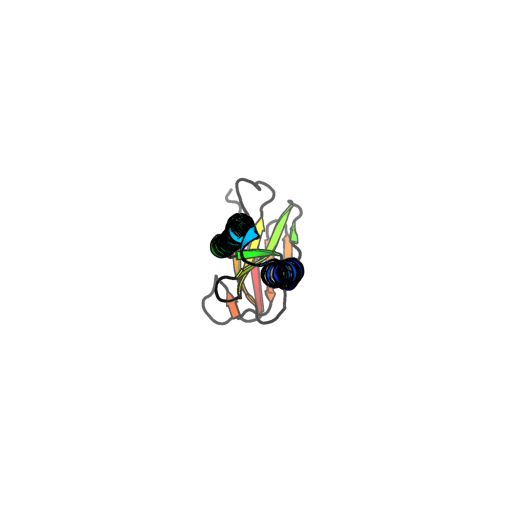A 1 74 ? -3.833 3.269 -1.535 1.00 82.62 74 LYS A N 1
ATOM 575 C CA . LYS A 1 74 ? -5.066 3.237 -0.733 1.00 82.62 74 LYS A CA 1
ATOM 576 C C . LYS A 1 74 ? -6.024 2.215 -1.346 1.00 82.62 74 LYS A C 1
ATOM 578 O O . LYS A 1 74 ? -6.308 2.321 -2.532 1.00 82.62 74 LYS A O 1
ATOM 583 N N . SER A 1 75 ? -6.527 1.283 -0.536 1.00 82.12 75 SER A N 1
ATOM 584 C CA . SER A 1 75 ? -7.519 0.285 -0.971 1.00 82.12 75 SER A CA 1
ATOM 585 C C . SER A 1 75 ? -8.940 0.841 -0.869 1.00 82.12 75 SER A C 1
ATOM 587 O O . SER A 1 75 ? -9.732 0.703 -1.784 1.00 82.12 75 SER A O 1
ATOM 589 N N . SER A 1 76 ? -9.245 1.562 0.217 1.00 80.88 76 SER A N 1
ATOM 590 C CA . SER A 1 76 ? -10.607 2.009 0.549 1.00 80.88 76 SER A CA 1
ATOM 591 C C . SER A 1 76 ? -10.623 3.484 0.975 1.00 80.88 76 SER A C 1
ATOM 593 O O . SER A 1 76 ? -9.601 3.983 1.476 1.00 80.88 76 SER A O 1
ATOM 595 N N . PRO A 1 77 ? -11.748 4.211 0.796 1.00 82.56 77 PRO A N 1
ATOM 596 C CA . PRO A 1 77 ? -11.925 5.538 1.370 1.00 82.56 77 PRO A CA 1
ATOM 597 C C . PRO A 1 77 ? -11.606 5.544 2.869 1.00 82.56 77 PRO A C 1
ATOM 599 O O . PRO A 1 77 ? -12.024 4.667 3.624 1.00 82.56 77 PRO A O 1
ATOM 602 N N . GLY A 1 78 ? -10.846 6.547 3.309 1.00 85.19 78 GLY A N 1
ATOM 603 C CA . GLY A 1 78 ? -10.531 6.700 4.724 1.00 85.19 78 GLY A CA 1
ATOM 604 C C . GLY A 1 78 ? -11.756 7.122 5.539 1.00 85.19 78 GLY A C 1
ATOM 605 O O . GLY A 1 78 ? -12.577 7.908 5.069 1.00 85.19 78 GLY A O 1
ATOM 606 N N . ALA A 1 79 ? -11.856 6.642 6.776 1.00 90.00 79 ALA A N 1
ATOM 607 C CA . ALA A 1 79 ? -12.855 7.084 7.741 1.00 90.00 79 ALA A CA 1
ATOM 608 C C . ALA A 1 79 ? -12.244 8.130 8.680 1.00 90.00 79 ALA A C 1
ATOM 610 O O . ALA A 1 79 ? -11.214 7.872 9.307 1.00 90.00 79 ALA A O 1
ATOM 611 N N . VAL A 1 80 ? -12.892 9.287 8.813 1.00 91.25 80 VAL A N 1
ATOM 612 C CA . VAL A 1 80 ? -12.430 10.401 9.658 1.00 91.25 80 VAL A CA 1
ATOM 613 C C . VAL A 1 80 ? -13.395 10.596 10.831 1.00 91.25 80 VAL A C 1
ATOM 615 O O . VAL A 1 80 ? -14.607 10.577 10.615 1.00 91.25 80 VAL A O 1
ATOM 618 N N . ASN A 1 81 ? -12.886 10.742 12.059 1.00 89.00 81 ASN A N 1
ATOM 619 C CA . ASN A 1 81 ? -13.711 11.076 13.234 1.00 89.00 81 ASN A CA 1
ATOM 620 C C . ASN A 1 81 ? -13.847 12.601 13.427 1.00 89.00 81 ASN A C 1
ATOM 622 O O . ASN A 1 81 ? -13.259 13.384 12.679 1.00 89.00 81 ASN A O 1
ATOM 626 N N . GLN A 1 82 ? -14.599 13.049 14.441 1.00 87.19 82 GLN A N 1
ATOM 627 C CA . GLN A 1 82 ? -14.796 14.488 14.677 1.00 87.19 82 GLN A CA 1
ATOM 628 C C . GLN A 1 82 ? -13.513 15.194 15.136 1.00 87.19 82 GLN A C 1
ATOM 630 O O . GLN A 1 82 ? -13.341 16.385 14.887 1.00 87.19 82 GLN A O 1
ATOM 635 N N . ARG A 1 83 ? -12.582 14.455 15.752 1.00 84.19 83 ARG A N 1
ATOM 636 C CA . ARG A 1 83 ? -11.248 14.949 16.135 1.00 84.19 83 ARG A CA 1
ATOM 637 C C . ARG A 1 83 ? -10.270 15.059 14.964 1.00 84.19 83 ARG A C 1
ATOM 639 O O . ARG A 1 83 ? -9.182 15.602 15.138 1.00 84.19 83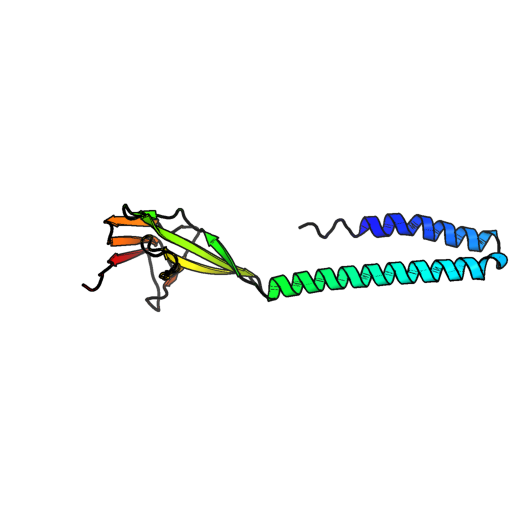 ARG A O 1
ATOM 646 N N . GLY A 1 84 ? -10.647 14.552 13.792 1.00 85.06 84 GLY A N 1
ATOM 647 C CA . GLY A 1 84 ? -9.825 14.529 12.587 1.00 85.06 84 GLY A CA 1
ATOM 648 C C . GLY A 1 84 ? -8.928 13.297 12.443 1.00 85.06 84 GLY A C 1
ATOM 649 O O . GLY A 1 84 ? -8.148 13.248 11.493 1.00 85.06 84 GLY A O 1
ATOM 650 N N . ASP A 1 85 ? -8.995 12.317 13.349 1.00 86.44 85 ASP A N 1
ATOM 651 C CA . ASP A 1 85 ? -8.252 11.057 13.242 1.00 86.44 85 ASP A CA 1
ATOM 652 C C . ASP A 1 85 ? -8.725 10.278 12.013 1.00 86.44 85 ASP A C 1
ATOM 654 O O . ASP A 1 85 ? -9.926 10.133 11.776 1.00 86.44 85 ASP A O 1
ATOM 658 N N . ILE A 1 86 ? -7.776 9.757 11.236 1.00 89.25 86 ILE A N 1
ATOM 659 C CA . ILE A 1 86 ? -8.033 9.139 9.933 1.00 89.25 86 ILE A CA 1
ATOM 660 C C . ILE A 1 86 ? -7.653 7.664 9.991 1.00 89.25 86 ILE A C 1
ATOM 662 O O . ILE A 1 86 ? -6.493 7.328 10.230 1.00 89.25 86 ILE A O 1
ATOM 666 N N . ALA A 1 87 ? -8.609 6.783 9.716 1.00 90.00 87 ALA A N 1
ATOM 667 C CA . ALA A 1 87 ? -8.368 5.366 9.481 1.00 90.00 87 ALA A CA 1
ATOM 668 C C . ALA A 1 87 ? -8.397 5.077 7.974 1.00 90.00 87 ALA A C 1
ATOM 670 O O . ALA A 1 87 ? -9.349 5.462 7.302 1.00 90.00 87 ALA A O 1
ATOM 671 N N . GLU A 1 88 ? -7.385 4.401 7.430 1.00 92.38 88 GLU A N 1
ATOM 672 C CA . GLU A 1 88 ? -7.297 4.062 5.999 1.00 92.38 88 GLU A CA 1
ATOM 673 C C . GLU A 1 88 ? -6.900 2.601 5.812 1.00 92.38 88 GLU A C 1
ATOM 675 O O . GLU A 1 88 ? -5.948 2.136 6.444 1.00 92.38 88 GLU A O 1
ATOM 680 N N . ALA A 1 89 ? -7.555 1.906 4.883 1.00 90.38 89 ALA A N 1
ATOM 681 C CA . ALA A 1 89 ? -7.069 0.627 4.387 1.00 90.38 89 ALA A CA 1
ATOM 682 C C . ALA A 1 89 ? -6.068 0.860 3.255 1.00 90.38 89 ALA A C 1
ATOM 684 O O . ALA A 1 89 ? -6.311 1.656 2.341 1.00 90.38 89 ALA A O 1
ATOM 685 N N . ARG A 1 90 ? -4.934 0.176 3.326 1.00 90.19 90 ARG A N 1
ATOM 686 C CA . ARG A 1 90 ? -3.829 0.289 2.383 1.00 90.19 90 ARG A CA 1
ATOM 687 C C . ARG A 1 90 ? -3.406 -1.086 1.902 1.00 90.19 90 ARG A C 1
ATOM 689 O O . ARG A 1 90 ? -3.537 -2.073 2.627 1.00 90.19 90 ARG A O 1
ATOM 696 N N . VAL A 1 91 ? -2.893 -1.107 0.684 1.00 89.12 91 VAL A N 1
ATOM 697 C CA . VAL A 1 91 ? -2.241 -2.260 0.080 1.00 89.12 91 VAL A CA 1
ATOM 698 C C . VAL A 1 91 ? -0.820 -1.854 -0.275 1.00 89.12 91 VAL A C 1
ATOM 700 O O . VAL A 1 91 ? -0.597 -0.777 -0.825 1.00 89.12 91 VAL A O 1
ATOM 703 N N . GLN A 1 92 ? 0.139 -2.694 0.083 1.00 87.69 92 GLN A N 1
ATOM 704 C CA . GLN A 1 92 ? 1.521 -2.565 -0.345 1.00 87.69 92 GLN A CA 1
ATOM 705 C C . GLN A 1 92 ? 1.792 -3.649 -1.375 1.00 87.69 92 GLN A C 1
ATOM 707 O O . GLN A 1 92 ? 1.805 -4.830 -1.027 1.00 87.69 92 GLN A O 1
ATOM 712 N N . ALA A 1 93 ? 1.978 -3.249 -2.627 1.00 83.25 93 ALA A N 1
ATOM 713 C CA . ALA A 1 93 ? 2.274 -4.157 -3.723 1.00 83.25 93 ALA A CA 1
ATOM 714 C C . ALA A 1 93 ? 3.781 -4.166 -3.969 1.00 83.25 93 ALA A C 1
ATOM 716 O O . ALA A 1 93 ? 4.347 -3.162 -4.394 1.00 83.25 93 ALA A O 1
ATOM 717 N N . CYS A 1 94 ? 4.430 -5.295 -3.697 1.00 78.75 94 CYS A N 1
ATOM 718 C CA . CYS A 1 94 ? 5.852 -5.476 -3.941 1.00 78.75 94 CYS A CA 1
ATOM 719 C C . CYS A 1 94 ? 6.086 -6.246 -5.250 1.00 78.75 94 CYS A C 1
ATOM 721 O O . CYS A 1 94 ? 5.674 -7.400 -5.355 1.00 78.75 94 CYS A O 1
ATOM 723 N N . THR A 1 95 ? 6.763 -5.641 -6.230 1.00 68.12 95 THR A N 1
ATOM 724 C CA . THR A 1 95 ? 7.080 -6.224 -7.548 1.00 68.12 95 THR A CA 1
ATOM 725 C C . THR A 1 95 ? 8.576 -6.509 -7.681 1.00 68.12 95 THR A C 1
ATOM 727 O O . THR A 1 95 ? 9.301 -5.740 -8.308 1.00 68.12 95 THR A O 1
ATOM 730 N N . LEU A 1 96 ? 9.061 -7.612 -7.097 1.00 58.41 96 LEU A N 1
ATOM 731 C CA . LEU A 1 96 ? 10.461 -8.039 -7.284 1.00 58.41 96 LEU A CA 1
ATOM 732 C C . LEU A 1 96 ? 10.577 -9.301 -8.160 1.00 58.41 96 LEU A C 1
ATOM 734 O O . LEU A 1 96 ? 11.339 -9.309 -9.120 1.00 58.41 96 LEU A O 1
ATOM 738 N N . ILE A 1 97 ? 9.814 -10.362 -7.861 1.00 59.03 97 ILE A N 1
ATOM 739 C CA . ILE A 1 97 ? 9.795 -11.647 -8.606 1.00 59.03 97 ILE A CA 1
ATOM 740 C C . ILE A 1 97 ? 8.361 -12.231 -8.590 1.00 59.03 97 ILE A C 1
ATOM 742 O O . ILE A 1 97 ? 8.131 -13.420 -8.391 1.00 59.03 97 ILE A O 1
ATOM 746 N N . GLY A 1 98 ? 7.370 -11.350 -8.714 1.00 58.47 98 GLY A N 1
ATOM 747 C CA . GLY A 1 98 ? 5.952 -11.633 -8.480 1.00 58.47 98 GLY A CA 1
ATOM 748 C C . GLY A 1 98 ? 5.321 -10.511 -7.663 1.00 58.47 98 GLY A C 1
ATOM 749 O O . GLY A 1 98 ? 6.033 -9.816 -6.940 1.00 58.47 98 GLY A O 1
ATOM 750 N N . THR A 1 99 ? 4.014 -10.308 -7.819 1.00 66.75 99 THR A N 1
ATOM 751 C CA . THR A 1 99 ? 3.265 -9.295 -7.072 1.00 66.75 99 THR A CA 1
ATOM 752 C C . THR A 1 99 ? 2.881 -9.882 -5.720 1.00 66.75 99 THR A C 1
ATOM 754 O O . THR A 1 99 ? 2.034 -10.772 -5.648 1.00 66.75 99 THR A O 1
ATOM 757 N N . VAL A 1 100 ? 3.537 -9.432 -4.651 1.00 75.12 100 VAL A N 1
ATOM 758 C CA . VAL A 1 100 ? 3.106 -9.736 -3.280 1.00 75.12 100 VAL A CA 1
ATOM 759 C C . VAL A 1 100 ? 2.330 -8.536 -2.767 1.00 75.12 100 VAL A C 1
ATOM 761 O O . VAL A 1 100 ? 2.885 -7.444 -2.678 1.00 75.12 100 VAL A O 1
ATOM 764 N N . GLU A 1 101 ? 1.058 -8.739 -2.442 1.00 84.69 101 GLU A N 1
ATOM 765 C CA . GLU A 1 101 ? 0.177 -7.695 -1.923 1.00 84.69 101 GLU A CA 1
ATOM 766 C C . GLU A 1 101 ? -0.030 -7.891 -0.422 1.00 84.69 101 GLU A C 1
ATOM 768 O O . GLU A 1 101 ? -0.592 -8.891 0.027 1.00 84.69 101 GLU A O 1
ATOM 773 N N . ASN A 1 102 ? 0.436 -6.925 0.366 1.00 85.44 102 ASN A N 1
ATOM 774 C CA . ASN A 1 102 ? 0.228 -6.898 1.807 1.00 85.44 102 ASN A CA 1
ATOM 775 C C . ASN A 1 102 ? -0.881 -5.898 2.131 1.00 85.44 102 ASN A C 1
ATOM 777 O O . ASN A 1 102 ? -0.702 -4.695 1.933 1.00 85.44 102 ASN A O 1
ATOM 781 N N . TYR A 1 103 ? -2.007 -6.373 2.663 1.00 89.56 103 TYR A N 1
ATOM 782 C CA . TYR A 1 103 ? -3.116 -5.509 3.060 1.00 89.56 103 TYR A CA 1
ATOM 783 C C . TYR A 1 103 ? -3.043 -5.181 4.542 1.00 89.56 103 TYR A C 1
ATOM 785 O O . TYR A 1 103 ? -2.795 -6.043 5.391 1.00 89.56 103 TYR A O 1
ATOM 793 N N . TYR A 1 104 ? -3.280 -3.918 4.871 1.00 90.81 104 TYR A N 1
ATOM 794 C CA . TYR A 1 104 ? -3.249 -3.458 6.247 1.00 90.81 104 TYR A CA 1
ATOM 795 C C . TYR A 1 104 ? -4.151 -2.247 6.464 1.00 90.81 104 TYR A C 1
ATOM 797 O O . TYR A 1 104 ? -4.411 -1.448 5.566 1.00 90.81 104 TYR A O 1
ATOM 805 N N . VAL A 1 105 ? -4.651 -2.104 7.687 1.00 89.62 105 VAL A N 1
ATOM 806 C CA . VAL A 1 105 ? -5.409 -0.928 8.120 1.00 89.62 105 VAL A CA 1
ATOM 807 C C . VAL A 1 105 ? -4.488 -0.045 8.941 1.00 89.62 105 VAL A C 1
ATOM 809 O O . VAL A 1 105 ? -3.831 -0.508 9.873 1.00 89.62 105 VAL A O 1
ATOM 812 N N . THR A 1 106 ? -4.443 1.236 8.598 1.00 90.44 106 THR A N 1
ATOM 813 C CA . THR A 1 106 ? -3.657 2.255 9.292 1.00 90.44 106 THR A CA 1
ATOM 814 C C . THR A 1 106 ? -4.547 3.241 10.022 1.00 90.44 106 THR A C 1
ATOM 816 O O . THR A 1 106 ? -5.652 3.534 9.572 1.00 90.44 106 THR A O 1
ATOM 819 N N . LEU A 1 107 ? -4.036 3.783 11.123 1.00 87.69 107 LEU A N 1
ATOM 820 C CA . LEU A 1 107 ? -4.632 4.884 11.863 1.00 87.69 107 LEU A CA 1
ATOM 821 C C . LEU A 1 107 ? -3.630 6.030 11.977 1.00 87.69 107 LEU A C 1
ATOM 823 O O . LEU A 1 107 ? -2.483 5.833 12.385 1.00 87.69 107 LEU A O 1
ATOM 827 N N . GLN A 1 108 ? -4.080 7.232 11.647 1.00 86.88 108 GLN A N 1
ATOM 828 C CA . GLN A 1 108 ? -3.363 8.477 11.863 1.00 86.88 108 GLN A CA 1
ATOM 829 C C . GLN A 1 108 ? -4.123 9.322 12.878 1.00 86.88 108 GLN A C 1
ATOM 831 O O . GLN A 1 108 ? -5.273 9.680 12.642 1.00 86.88 108 GLN A O 1
ATOM 836 N N . ILE A 1 109 ? -3.467 9.660 13.986 1.00 81.69 109 ILE A N 1
ATOM 837 C CA . ILE A 1 109 ? -4.046 10.524 15.017 1.00 81.69 109 ILE A CA 1
ATOM 838 C C . ILE A 1 109 ? -3.783 11.982 14.626 1.00 81.69 109 ILE A C 1
ATOM 840 O O . ILE A 1 109 ? -2.629 12.369 14.415 1.00 81.69 109 ILE A O 1
ATOM 844 N N . HIS A 1 110 ? -4.836 12.791 14.520 1.00 77.69 110 HIS A N 1
ATOM 845 C CA . HIS A 1 110 ? -4.750 14.172 14.032 1.00 77.69 110 HIS A CA 1
ATOM 846 C C . HIS A 1 110 ? -4.014 15.101 14.984 1.00 77.69 110 HIS A C 1
ATOM 848 O O . HIS A 1 110 ? -3.329 16.018 14.548 1.00 77.69 110 HIS A O 1
ATOM 854 N N . ILE A 1 111 ? -4.138 14.845 16.285 1.00 66.38 111 ILE A N 1
ATOM 855 C CA . ILE A 1 111 ? -3.612 15.723 17.333 1.00 66.38 111 ILE A CA 1
ATOM 856 C C . ILE A 1 111 ? -2.074 15.825 17.246 1.00 66.38 111 ILE A C 1
ATOM 858 O O . ILE A 1 111 ? -1.504 16.854 17.599 1.00 66.38 111 ILE A O 1
ATOM 862 N N . TYR A 1 112 ? -1.389 14.809 16.698 1.00 62.56 112 TYR A N 1
ATOM 863 C CA . TYR A 1 112 ? 0.074 14.791 16.589 1.00 62.56 112 TYR A CA 1
ATOM 864 C C . TYR A 1 112 ? 0.585 14.059 15.333 1.00 62.56 112 TYR A C 1
ATOM 866 O O . TYR A 1 112 ? 1.217 13.004 15.444 1.00 62.56 112 TYR A O 1
ATOM 874 N N . PRO A 1 113 ? 0.428 14.628 14.125 1.00 61.19 113 PRO A N 1
ATOM 875 C CA . PRO A 1 113 ? 0.768 13.937 12.881 1.00 61.19 113 PRO A CA 1
ATOM 876 C C . PRO A 1 113 ? 2.278 13.700 12.718 1.00 61.19 113 PRO A C 1
ATOM 878 O O . PRO A 1 113 ? 2.679 12.822 11.959 1.00 61.19 113 PRO A O 1
ATOM 881 N N . ARG A 1 114 ? 3.123 14.473 13.422 1.00 63.22 114 ARG A N 1
ATOM 882 C CA . ARG A 1 114 ? 4.588 14.313 13.426 1.00 63.22 114 ARG A CA 1
ATOM 883 C C . ARG A 1 114 ? 5.110 13.353 14.498 1.00 63.22 114 ARG A C 1
ATOM 885 O O . ARG A 1 114 ? 6.114 12.701 14.244 1.00 63.22 114 ARG A O 1
ATOM 892 N N . LEU A 1 115 ? 4.473 13.275 15.672 1.00 58.22 115 LEU A N 1
ATOM 893 C CA . LEU A 1 115 ? 4.918 12.374 16.751 1.00 58.22 115 LEU A CA 1
ATOM 894 C C . LEU A 1 115 ? 4.303 10.976 16.643 1.00 58.22 115 LEU A C 1
ATOM 896 O O . LEU A 1 115 ? 4.917 10.004 17.073 1.00 58.22 115 LEU A O 1
ATOM 900 N N . TYR A 1 116 ? 3.116 10.866 16.049 1.00 62.34 116 TYR A N 1
ATOM 901 C CA . TYR A 1 116 ? 2.441 9.598 15.813 1.00 62.34 116 TYR A CA 1
ATOM 902 C C . TYR A 1 116 ? 2.261 9.403 14.305 1.00 62.34 116 TYR A C 1
ATOM 904 O O . TYR A 1 116 ? 1.207 9.749 13.761 1.00 62.34 116 TYR A O 1
ATOM 912 N N . PRO A 1 117 ? 3.286 8.872 13.607 1.00 72.06 117 PRO A N 1
ATOM 913 C CA . PRO A 1 117 ? 3.128 8.476 12.214 1.00 72.06 117 PRO A CA 1
ATOM 914 C C . PRO A 1 117 ? 2.004 7.441 12.089 1.00 72.06 117 PRO A C 1
ATOM 916 O O . PRO A 1 117 ? 1.611 6.816 13.078 1.00 72.06 117 PRO A O 1
ATOM 919 N N . LYS A 1 118 ? 1.493 7.256 10.865 1.00 80.94 118 LYS A N 1
ATOM 920 C CA . LYS A 1 118 ? 0.471 6.246 10.553 1.00 80.94 118 LYS A CA 1
ATOM 921 C C . LYS A 1 118 ? 0.839 4.912 11.201 1.00 80.94 118 LYS A C 1
ATOM 923 O O . LYS A 1 118 ? 1.833 4.296 10.826 1.00 80.94 118 LYS A O 1
ATOM 928 N N . LYS A 1 119 ? 0.045 4.479 12.179 1.00 83.88 119 LYS A N 1
ATOM 929 C CA . LYS A 1 119 ? 0.240 3.201 12.862 1.00 83.88 119 LYS A CA 1
ATOM 930 C C . LYS A 1 119 ? -0.555 2.127 12.152 1.00 83.88 119 LYS A C 1
ATOM 932 O O . LYS A 1 119 ? -1.732 2.324 11.864 1.00 83.88 119 LYS A O 1
ATOM 937 N N . ILE A 1 120 ? 0.076 0.986 11.908 1.00 87.44 120 ILE A N 1
ATOM 938 C CA . ILE A 1 120 ? -0.610 -0.203 11.410 1.00 87.44 120 ILE A CA 1
ATOM 939 C C . ILE A 1 120 ? -1.414 -0.794 12.570 1.00 87.44 120 ILE A C 1
ATOM 941 O O . ILE A 1 120 ? -0.850 -1.148 13.603 1.00 87.44 120 ILE A O 1
ATOM 945 N N . LEU A 1 121 ? -2.733 -0.862 12.410 1.00 86.31 121 LEU A N 1
ATOM 946 C CA . LEU A 1 121 ? -3.646 -1.466 13.377 1.00 86.31 121 LEU A CA 1
ATOM 947 C C . LEU A 1 121 ? -3.726 -2.982 13.201 1.00 86.31 121 LEU A C 1
ATOM 949 O O . LEU A 1 121 ? -3.747 -3.722 14.185 1.00 86.31 121 LEU A O 1
ATOM 953 N N . VAL A 1 122 ? -3.807 -3.434 11.949 1.00 88.25 122 VAL A N 1
ATOM 954 C CA . VAL A 1 122 ? -3.938 -4.849 11.598 1.00 88.25 122 VAL A CA 1
ATOM 955 C C . VAL A 1 122 ? -3.470 -5.099 10.173 1.00 88.25 122 VAL A C 1
ATOM 957 O O . VAL A 1 122 ? -3.800 -4.325 9.276 1.00 88.25 122 VAL A O 1
ATOM 960 N N . GLY A 1 123 ? -2.715 -6.180 9.976 1.00 89.94 123 GLY A N 1
ATOM 961 C CA . GLY A 1 123 ? -2.456 -6.765 8.661 1.00 89.94 123 GLY A CA 1
ATOM 962 C C . GLY A 1 123 ? -3.443 -7.897 8.388 1.00 89.94 123 GLY A C 1
ATOM 963 O O . GLY A 1 123 ? -3.812 -8.625 9.312 1.00 89.94 123 GLY A O 1
ATOM 964 N N . TYR A 1 124 ? -3.893 -8.051 7.150 1.00 88.94 124 TYR A N 1
ATOM 965 C CA . TYR A 1 124 ? -4.841 -9.096 6.766 1.00 88.94 124 TYR A CA 1
ATOM 966 C C . TYR A 1 124 ? -4.617 -9.550 5.320 1.00 88.94 124 TYR A C 1
ATOM 968 O O . TYR A 1 124 ? -3.885 -8.917 4.565 1.00 88.94 124 TYR A O 1
ATOM 976 N N . SER A 1 125 ? -5.234 -10.670 4.945 1.00 88.62 125 SER A N 1
ATOM 977 C CA . SER A 1 125 ? -5.271 -11.151 3.560 1.00 88.62 125 SER A CA 1
ATOM 978 C C . SER A 1 125 ? -6.729 -11.394 3.152 1.00 88.62 125 SER A C 1
ATOM 980 O O . SER A 1 125 ? -7.365 -12.286 3.722 1.00 88.62 125 SER A O 1
ATOM 982 N N . PRO A 1 126 ? -7.304 -10.591 2.238 1.00 87.62 126 PRO A N 1
ATOM 983 C CA . PRO A 1 126 ? -8.699 -10.724 1.831 1.00 87.62 126 PRO A CA 1
ATOM 984 C C . PRO A 1 126 ? -8.936 -11.985 0.991 1.00 87.62 126 PRO A C 1
ATOM 986 O O . PRO A 1 126 ? -8.035 -12.514 0.341 1.00 87.62 126 PRO A O 1
ATOM 989 N N . VAL A 1 127 ? -10.175 -12.482 1.004 1.00 85.56 127 VAL A N 1
ATOM 990 C CA . VAL A 1 127 ? -10.649 -13.531 0.091 1.00 85.56 127 VAL A CA 1
ATOM 991 C C . VAL A 1 127 ? -11.630 -12.896 -0.894 1.00 85.56 127 VAL A C 1
ATOM 993 O O . VAL A 1 127 ? -12.815 -12.766 -0.587 1.00 85.56 127 VAL A O 1
ATOM 996 N N . GLY A 1 128 ? -11.128 -12.532 -2.077 1.00 83.81 128 GLY A N 1
ATOM 997 C CA . GLY A 1 128 ? -11.870 -11.821 -3.128 1.00 83.81 128 GLY A CA 1
ATOM 998 C C . GLY A 1 128 ? -11.645 -10.304 -3.105 1.00 83.81 128 GLY A C 1
ATOM 999 O O . GLY A 1 128 ? -10.850 -9.809 -2.313 1.00 83.81 128 GLY A O 1
ATOM 1000 N N . ASP A 1 129 ? -12.382 -9.576 -3.946 1.00 79.44 129 ASP A N 1
ATOM 1001 C CA . ASP A 1 129 ? -12.201 -8.130 -4.180 1.00 79.44 129 ASP A CA 1
ATOM 1002 C C . ASP A 1 129 ? -13.029 -7.252 -3.223 1.00 79.44 129 ASP A C 1
ATOM 1004 O O . ASP A 1 129 ? -13.579 -6.217 -3.604 1.00 79.44 129 ASP A O 1
ATOM 1008 N N . HIS A 1 130 ? -13.204 -7.689 -1.977 1.00 80.69 130 HIS A N 1
ATOM 1009 C CA . HIS A 1 130 ? -13.974 -6.929 -0.996 1.00 80.69 130 HIS A CA 1
ATOM 1010 C C . HIS A 1 130 ? -13.064 -6.020 -0.177 1.00 80.69 130 HIS A C 1
ATOM 1012 O O . HIS A 1 130 ? -12.241 -6.494 0.606 1.00 80.69 130 HIS A O 1
ATOM 1018 N N . ASP A 1 131 ? -13.266 -4.712 -0.321 1.00 85.06 131 ASP A N 1
ATOM 1019 C CA . ASP A 1 131 ? -12.608 -3.722 0.521 1.00 85.06 131 ASP A CA 1
ATOM 1020 C C . ASP A 1 131 ? -13.147 -3.752 1.957 1.00 85.06 131 ASP A C 1
ATOM 1022 O O . ASP A 1 131 ? -14.351 -3.941 2.179 1.00 85.06 131 ASP A O 1
ATOM 1026 N N . PRO A 1 132 ? -12.286 -3.499 2.957 1.00 88.25 132 PRO A N 1
ATOM 1027 C CA . PRO A 1 132 ? -12.729 -3.382 4.333 1.00 88.25 132 PRO A CA 1
ATOM 1028 C C . PRO A 1 132 ? -13.583 -2.124 4.524 1.00 88.25 132 PRO A C 1
ATOM 1030 O O . PRO A 1 132 ? -13.316 -1.053 3.962 1.00 88.25 132 PRO A O 1
ATOM 1033 N N . ILE A 1 133 ? -14.579 -2.234 5.398 1.00 90.56 133 ILE A N 1
ATOM 1034 C CA . ILE A 1 133 ? -15.463 -1.136 5.778 1.00 90.56 133 ILE A CA 1
ATOM 1035 C C . ILE A 1 133 ? -14.977 -0.561 7.108 1.00 90.56 133 ILE A C 1
ATOM 1037 O O . ILE A 1 133 ? -15.003 -1.214 8.154 1.00 90.56 133 ILE A O 1
ATOM 1041 N N . LEU A 1 134 ? -14.546 0.698 7.068 1.00 91.75 134 LEU A N 1
ATOM 1042 C CA . LEU A 1 134 ? -14.067 1.439 8.231 1.00 91.75 134 LEU A CA 1
ATOM 1043 C C . LEU A 1 134 ? -15.160 2.389 8.718 1.00 91.75 134 LEU A C 1
ATOM 1045 O O . LEU A 1 134 ? -15.690 3.188 7.946 1.00 91.75 134 LEU A O 1
ATOM 1049 N N . ARG A 1 135 ? -15.499 2.327 10.007 1.00 91.38 135 ARG A N 1
ATOM 1050 C CA . ARG A 1 135 ? -16.510 3.206 10.602 1.00 91.38 135 ARG A CA 1
ATOM 1051 C C . ARG A 1 135 ? -16.141 3.606 12.020 1.00 91.38 135 ARG A C 1
ATOM 1053 O O . ARG A 1 135 ? -15.966 2.755 12.887 1.00 91.38 135 ARG A O 1
ATOM 1060 N N . TRP A 1 136 ? -16.128 4.906 12.280 1.00 89.56 136 TRP A N 1
ATOM 1061 C CA . TRP A 1 136 ? -16.088 5.432 13.640 1.00 89.56 136 TRP A CA 1
ATOM 1062 C C . TRP A 1 136 ? -17.461 5.267 14.298 1.00 89.56 136 TRP A C 1
ATOM 1064 O O . TRP A 1 136 ? -18.485 5.640 13.721 1.00 89.56 136 TRP A O 1
ATOM 1074 N N . ILE A 1 137 ? -17.488 4.638 15.472 1.00 89.69 137 ILE A N 1
ATOM 1075 C CA . ILE A 1 137 ? -18.691 4.540 16.312 1.00 89.69 137 ILE A CA 1
ATOM 1076 C C . ILE A 1 137 ? -18.790 5.789 17.188 1.00 89.69 137 ILE A C 1
ATOM 1078 O O . ILE A 1 137 ? -19.860 6.374 17.320 1.00 89.69 137 ILE A O 1
ATOM 1082 N N . ASP A 1 138 ? -17.655 6.193 17.744 1.00 87.75 138 ASP A N 1
ATOM 1083 C CA . ASP A 1 138 ? -17.445 7.416 18.503 1.00 87.75 138 ASP A CA 1
ATOM 1084 C C . ASP A 1 138 ? -16.003 7.895 18.249 1.00 87.75 138 ASP A C 1
ATOM 1086 O O . ASP A 1 138 ? -15.272 7.279 17.467 1.00 87.75 138 ASP A O 1
ATOM 1090 N N . ASP A 1 139 ? -15.576 8.981 18.888 1.00 84.81 139 ASP A N 1
ATOM 1091 C CA . ASP A 1 139 ? -14.232 9.519 18.665 1.00 84.81 139 ASP A CA 1
ATOM 1092 C C . ASP A 1 139 ? -13.114 8.555 19.098 1.00 84.81 139 ASP A C 1
ATOM 1094 O O . ASP A 1 139 ? -12.032 8.563 18.510 1.00 84.81 139 ASP A O 1
ATOM 1098 N N . ASN A 1 140 ? -13.362 7.703 20.093 1.00 84.69 140 ASN A N 1
ATOM 1099 C CA . ASN A 1 140 ? -12.407 6.750 20.661 1.00 84.69 140 ASN A CA 1
ATOM 1100 C C . ASN A 1 140 ? -12.532 5.334 20.091 1.00 84.69 140 ASN A C 1
ATOM 1102 O O . ASN A 1 140 ? -11.625 4.527 20.309 1.00 84.69 140 ASN A O 1
ATOM 1106 N N . THR A 1 141 ? -13.629 5.019 19.406 1.00 86.19 141 THR A N 1
ATOM 1107 C CA . THR A 1 141 ? -13.996 3.660 19.022 1.00 86.19 141 THR A CA 1
ATOM 1108 C C . THR A 1 141 ? -14.090 3.533 17.507 1.00 86.19 141 THR A C 1
ATOM 1110 O O . THR A 1 141 ? -15.043 3.998 16.874 1.00 86.19 141 T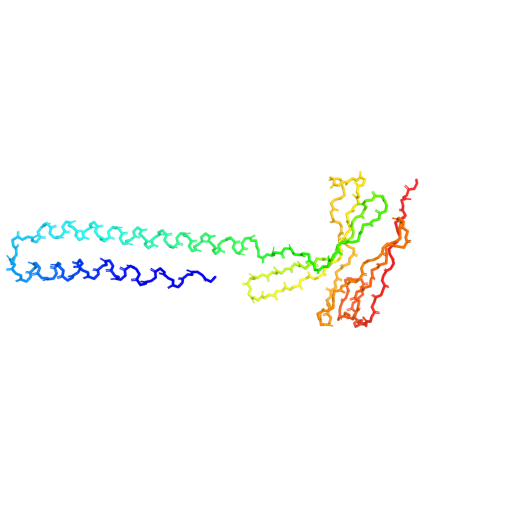HR A O 1
ATOM 1113 N N . LEU A 1 142 ? -13.122 2.825 16.929 1.00 88.06 142 LEU A N 1
ATOM 1114 C CA . LEU A 1 142 ? -13.094 2.477 15.512 1.00 88.06 142 LEU A CA 1
ATOM 1115 C C . LEU A 1 142 ? -13.604 1.048 15.312 1.00 88.06 142 LEU A C 1
ATOM 1117 O O . LEU A 1 142 ? -13.068 0.099 15.884 1.00 88.06 142 LEU A O 1
ATOM 1121 N N . SER A 1 143 ? -14.606 0.893 14.453 1.00 90.06 143 SER A N 1
ATOM 1122 C CA . SER A 1 143 ? -15.057 -0.390 13.923 1.00 90.06 143 SER A CA 1
ATOM 1123 C C . SER A 1 143 ? -14.388 -0.647 12.578 1.00 90.06 143 SER A C 1
ATOM 1125 O O . SER A 1 143 ? -14.576 0.115 11.631 1.00 90.06 143 SER A O 1
ATOM 1127 N N . VAL A 1 144 ? -13.654 -1.748 12.490 1.00 89.62 144 VAL A N 1
ATOM 1128 C CA . VAL A 1 144 ? -13.012 -2.236 11.268 1.00 89.62 144 VAL A CA 1
ATOM 1129 C C . VAL A 1 144 ? -13.695 -3.539 10.883 1.00 89.62 144 VAL A C 1
ATOM 1131 O O . VAL A 1 144 ? -13.563 -4.527 11.600 1.00 89.62 144 VAL A O 1
ATOM 1134 N N . ASP A 1 145 ? -14.446 -3.544 9.790 1.00 90.12 145 ASP A N 1
ATOM 1135 C CA . ASP A 1 145 ? -14.991 -4.768 9.204 1.00 90.12 145 ASP A CA 1
ATOM 1136 C C . ASP A 1 145 ? -14.108 -5.169 8.023 1.00 90.12 145 ASP A C 1
ATOM 1138 O O . ASP A 1 145 ? -14.030 -4.449 7.030 1.00 90.12 145 ASP A O 1
ATOM 1142 N N . LEU A 1 146 ? -13.377 -6.270 8.168 1.00 87.50 146 LEU A N 1
ATOM 1143 C CA . LEU A 1 146 ? -12.432 -6.743 7.157 1.00 87.50 146 LEU A CA 1
ATOM 1144 C C . LEU A 1 146 ? -13.101 -7.613 6.091 1.00 87.50 146 LEU A C 1
ATOM 1146 O O . LEU A 1 146 ? -12.435 -8.025 5.143 1.00 87.50 146 LEU A O 1
ATOM 1150 N N . GLY A 1 147 ? -14.385 -7.938 6.243 1.00 86.62 147 GLY A N 1
ATOM 1151 C CA . GLY A 1 147 ? -15.003 -8.922 5.377 1.00 86.62 147 GLY A CA 1
ATOM 1152 C C . GLY A 1 147 ? -14.429 -10.325 5.614 1.00 86.62 147 GLY A C 1
ATOM 1153 O O . GLY A 1 147 ? -13.923 -10.663 6.692 1.00 86.62 147 GLY A O 1
ATOM 1154 N N . LYS A 1 148 ? -14.499 -11.155 4.570 1.00 87.44 148 LYS A N 1
ATOM 1155 C CA . LYS A 1 148 ? -13.950 -12.513 4.555 1.00 87.44 148 LYS A CA 1
ATOM 1156 C C . LYS A 1 148 ? -12.441 -12.467 4.303 1.00 87.44 148 LYS A C 1
ATOM 1158 O O . LYS A 1 148 ? -12.015 -12.095 3.213 1.00 87.44 148 LYS A O 1
ATOM 1163 N N . VAL A 1 149 ? -11.645 -12.911 5.273 1.00 87.69 149 VAL A N 1
ATOM 1164 C CA . VAL A 1 149 ? -10.173 -12.913 5.174 1.00 87.69 149 VAL A CA 1
ATOM 1165 C C . VAL A 1 149 ? -9.594 -14.306 5.381 1.00 87.69 149 VAL A C 1
ATOM 1167 O O . VAL A 1 149 ? -10.098 -15.074 6.186 1.00 87.69 149 VAL A O 1
ATOM 1170 N N . SER A 1 150 ? -8.519 -14.650 4.678 1.00 87.00 150 SER A N 1
ATOM 1171 C CA . SER A 1 150 ? -7.836 -15.940 4.830 1.00 87.00 150 SER A CA 1
ATOM 1172 C C . SER A 1 150 ? -6.900 -15.946 6.042 1.00 87.00 150 SER A C 1
ATOM 1174 O O . SER A 1 150 ? -6.693 -16.989 6.665 1.00 87.00 150 SER A O 1
ATOM 1176 N N . TRP A 1 151 ? -6.378 -14.769 6.398 1.00 85.31 151 TRP A N 1
ATOM 1177 C CA . TRP A 1 151 ? -5.371 -14.570 7.433 1.00 85.31 151 TRP A CA 1
ATOM 1178 C C . TRP A 1 151 ? -5.486 -13.177 8.066 1.00 85.31 151 TRP A C 1
ATOM 1180 O O . TRP A 1 151 ? -5.893 -12.216 7.407 1.00 85.31 151 TRP A O 1
ATOM 1190 N N . ILE A 1 152 ? -5.099 -13.064 9.341 1.00 86.38 152 ILE A N 1
ATOM 1191 C CA . ILE A 1 152 ? -5.008 -11.795 10.066 1.00 86.38 152 ILE A CA 1
ATOM 1192 C C . ILE A 1 152 ? -3.793 -11.790 11.000 1.00 86.38 152 ILE A C 1
ATOM 1194 O O . ILE A 1 152 ? -3.528 -12.766 11.694 1.00 86.38 152 ILE A O 1
ATOM 1198 N N . SER A 1 153 ? -3.070 -10.676 11.087 1.00 82.56 153 SER A N 1
ATOM 1199 C CA . SER A 1 153 ? -1.816 -10.590 11.849 1.00 82.56 153 SER A CA 1
ATOM 1200 C C . SER A 1 153 ? -1.970 -10.851 13.351 1.00 82.56 153 SER A C 1
ATOM 1202 O O . SER A 1 153 ? -1.001 -11.196 14.018 1.00 82.56 153 SER A O 1
ATOM 1204 N N . SER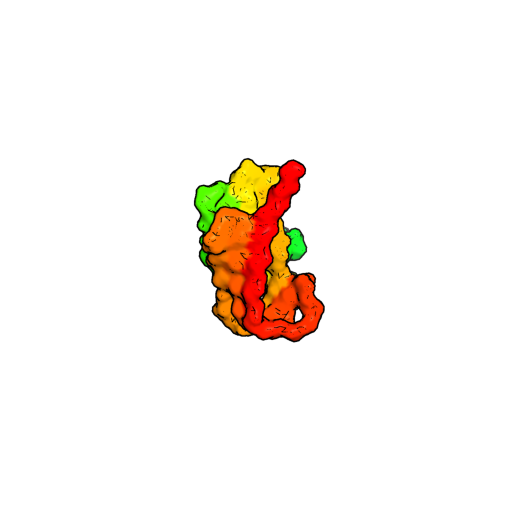 A 1 154 ? -3.174 -10.679 13.902 1.00 71.75 154 SER A N 1
ATOM 1205 C CA . SER A 1 154 ? -3.470 -10.888 15.323 1.00 71.75 154 SER A CA 1
ATOM 1206 C C . SER A 1 154 ? -3.969 -12.298 15.665 1.00 71.75 154 SER A C 1
ATOM 1208 O O . SER A 1 154 ? -4.152 -12.586 16.850 1.00 71.75 154 SER A O 1
ATOM 1210 N N . ARG A 1 155 ? -4.204 -13.184 14.681 1.00 61.69 155 ARG A N 1
ATOM 1211 C CA . ARG A 1 155 ? -4.633 -14.577 14.912 1.00 61.69 155 ARG A CA 1
ATOM 1212 C C . ARG A 1 155 ? -4.077 -15.529 13.845 1.00 61.69 155 ARG A C 1
ATOM 1214 O O . ARG A 1 155 ? -4.308 -15.290 12.665 1.00 61.69 155 ARG A O 1
ATOM 1221 N N . PRO A 1 156 ? -3.422 -16.633 14.239 1.00 51.75 156 PRO A N 1
ATOM 1222 C CA . PRO A 1 156 ? -2.628 -17.415 13.300 1.00 51.75 156 PRO A CA 1
ATOM 1223 C C . PRO A 1 156 ? -3.420 -18.253 12.283 1.00 51.75 156 PRO A C 1
ATOM 1225 O O . PRO A 1 156 ? -2.891 -18.445 11.198 1.00 51.75 156 PRO A O 1
ATOM 1228 N N . ASP A 1 157 ? -4.663 -18.696 12.537 1.00 46.62 157 ASP A N 1
ATOM 1229 C CA . ASP A 1 157 ? -5.277 -19.716 11.666 1.00 46.62 157 ASP A CA 1
ATOM 1230 C C . ASP A 1 157 ? -6.784 -19.555 11.396 1.00 46.62 157 ASP A C 1
ATOM 1232 O O . ASP A 1 157 ? -7.591 -19.454 12.319 1.00 46.62 157 ASP A O 1
ATOM 1236 N N . ARG A 1 158 ? -7.125 -19.601 10.093 1.00 54.88 158 ARG A N 1
ATOM 1237 C CA . ARG A 1 158 ? -8.454 -19.670 9.443 1.00 54.88 158 ARG A CA 1
ATOM 1238 C C . ARG A 1 158 ? -9.503 -18.694 9.958 1.00 54.88 158 ARG A C 1
ATOM 1240 O O . ARG A 1 158 ? -10.173 -18.946 10.959 1.00 54.88 158 ARG A O 1
ATOM 1247 N N . VAL A 1 159 ? -9.759 -17.648 9.181 1.00 61.09 159 VAL A N 1
ATOM 1248 C CA . VAL A 1 159 ? -10.775 -16.665 9.549 1.00 61.09 159 VAL A CA 1
ATOM 1249 C C . VAL A 1 159 ? -11.866 -16.503 8.491 1.00 61.09 159 VAL A C 1
ATOM 1251 O O . VAL A 1 159 ? -11.722 -16.879 7.334 1.00 61.09 159 VAL A O 1
ATOM 1254 N N . GLY A 1 160 ? -13.044 -16.101 8.961 1.00 69.56 160 GLY A N 1
ATOM 1255 C CA . GLY A 1 160 ? -14.238 -15.853 8.159 1.00 69.56 160 GLY A CA 1
ATOM 1256 C C . GLY A 1 160 ? -14.494 -14.356 8.083 1.00 69.56 160 GLY A C 1
ATOM 1257 O O . GLY A 1 160 ? -13.568 -13.589 7.845 1.00 69.56 160 GLY A O 1
ATOM 1258 N N . ASN A 1 161 ? -15.740 -13.944 8.314 1.00 74.38 161 ASN A N 1
ATOM 1259 C CA . ASN A 1 161 ? -16.078 -12.529 8.407 1.00 74.38 161 ASN A CA 1
ATOM 1260 C C . ASN A 1 161 ? -15.555 -11.951 9.736 1.00 74.38 161 ASN A C 1
ATOM 1262 O O . ASN A 1 161 ? -15.945 -12.449 10.797 1.00 74.38 161 ASN A O 1
ATOM 1266 N N . ILE A 1 162 ? -14.668 -10.950 9.704 1.00 75.19 162 ILE A N 1
ATOM 1267 C CA . ILE A 1 162 ? -14.068 -10.373 10.921 1.00 75.19 162 ILE A CA 1
ATOM 1268 C C . ILE A 1 162 ? -14.468 -8.916 11.099 1.00 75.19 162 ILE A C 1
ATOM 1270 O O . ILE A 1 162 ? -14.182 -8.074 10.255 1.00 75.19 162 ILE A O 1
ATOM 1274 N N . ARG A 1 163 ? -14.959 -8.601 12.300 1.00 79.81 163 ARG A N 1
ATOM 1275 C CA . ARG A 1 163 ? -15.111 -7.231 12.785 1.00 79.81 163 ARG A CA 1
ATOM 1276 C C . ARG A 1 163 ? -14.238 -6.991 14.016 1.00 79.81 163 ARG A C 1
ATOM 1278 O O . ARG A 1 163 ? -14.368 -7.704 15.010 1.00 79.81 163 ARG A O 1
ATOM 1285 N N . ILE A 1 164 ? -13.369 -5.986 13.961 1.00 78.56 164 ILE A N 1
ATOM 1286 C CA . ILE A 1 164 ? -12.499 -5.560 15.065 1.00 78.56 164 ILE A CA 1
ATOM 1287 C C . ILE A 1 164 ? -12.982 -4.216 15.599 1.00 78.56 164 ILE A C 1
ATOM 1289 O O . ILE A 1 164 ? -13.317 -3.311 14.836 1.00 78.56 164 ILE A O 1
ATOM 1293 N N . LEU A 1 165 ? -12.993 -4.086 16.923 1.00 80.44 165 LEU A N 1
ATOM 1294 C CA . LEU A 1 165 ? -13.254 -2.835 17.619 1.00 80.44 165 LEU A CA 1
ATOM 1295 C C . LEU A 1 165 ? -11.969 -2.380 18.302 1.00 80.44 165 LEU A C 1
ATOM 1297 O O . LEU A 1 165 ? -11.445 -3.078 19.169 1.00 80.44 165 LEU A O 1
ATOM 1301 N N . TYR A 1 166 ? -11.478 -1.208 17.920 1.00 77.56 166 TYR A N 1
ATOM 1302 C CA . TYR A 1 166 ? -10.369 -0.551 18.600 1.00 77.56 166 TYR A CA 1
ATOM 1303 C C . TYR A 1 166 ? -10.924 0.533 19.502 1.00 77.56 166 TYR A C 1
ATOM 1305 O O . TYR A 1 166 ? -11.639 1.407 19.022 1.00 77.56 166 TYR A O 1
ATOM 1313 N N . ARG A 1 167 ? -10.569 0.489 20.787 1.00 77.38 167 ARG A N 1
ATOM 1314 C CA . ARG A 1 167 ? -10.839 1.568 21.735 1.00 77.38 167 ARG A CA 1
ATOM 1315 C C . ARG A 1 167 ? -9.521 2.227 22.112 1.00 77.38 167 ARG A C 1
ATOM 1317 O O . ARG A 1 167 ? -8.626 1.558 22.623 1.00 77.38 167 ARG A O 1
ATOM 1324 N N . ASN A 1 168 ? -9.414 3.527 21.871 1.00 68.81 168 ASN A N 1
ATOM 1325 C CA . ASN A 1 168 ? -8.293 4.311 22.362 1.00 68.81 168 ASN A CA 1
ATOM 1326 C C . ASN A 1 168 ? -8.497 4.588 23.856 1.00 68.81 168 ASN A C 1
ATOM 1328 O O . ASN A 1 168 ? -9.466 5.246 24.237 1.00 68.81 168 ASN A O 1
ATOM 1332 N N . VAL A 1 169 ? -7.609 4.056 24.690 1.00 69.38 169 VAL A N 1
ATOM 1333 C CA . VAL A 1 169 ? -7.528 4.394 26.112 1.00 69.38 169 VAL A CA 1
ATOM 1334 C C . VAL A 1 169 ? -6.327 5.318 26.229 1.00 69.38 169 VAL A C 1
ATOM 1336 O O . VAL A 1 169 ? -5.188 4.854 26.238 1.00 69.38 169 VAL A O 1
ATOM 1339 N N . MET A 1 170 ? -6.567 6.630 26.212 1.00 58.00 170 MET A N 1
ATOM 1340 C CA . MET A 1 170 ? -5.517 7.560 26.616 1.00 58.00 170 MET A CA 1
ATOM 1341 C C . MET A 1 170 ? -5.245 7.282 28.097 1.00 58.00 170 MET A C 1
ATOM 1343 O O . MET A 1 170 ? -6.184 7.227 28.887 1.00 58.00 170 MET A O 1
ATOM 1347 N N . ALA A 1 171 ? -3.993 6.975 28.433 1.00 51.56 171 ALA A N 1
ATOM 1348 C CA . ALA A 1 171 ? -3.575 6.858 29.820 1.00 51.56 171 ALA A CA 1
ATOM 1349 C C . ALA A 1 171 ? -3.609 8.268 30.420 1.00 51.56 171 ALA A C 1
ATOM 1351 O O . ALA A 1 171 ? -2.866 9.131 29.949 1.00 51.56 171 ALA A O 1
ATOM 1352 N N . ASP A 1 172 ? -4.523 8.481 31.367 1.00 43.59 172 ASP A N 1
ATOM 1353 C CA . ASP A 1 172 ? -4.584 9.681 32.207 1.00 43.59 172 ASP A CA 1
ATOM 1354 C C . ASP A 1 172 ? -3.326 9.811 33.083 1.00 43.59 172 ASP A C 1
ATOM 1356 O O . ASP A 1 172 ? -2.831 8.766 33.578 1.00 43.59 172 ASP A O 1
#

Sequence (172 aa):
MITILCSPIGFAVSSPLLVYLTYSIWRDGLRWVPATLRSMKWVAITVMLAVFLNLAIFAGQFLYVVGNPCDDMKSSPGAVNQRGDIAEARVQACTLIGTVENYYVTLQIHIYPRLYPKKILVGYSPVGDHDPILRWIDDNTLSVDLGKVSWISSRPDRVGNIRILYRNVMAD

Organism: NCBI:txid1612308

Secondary structure (DSSP, 8-state):
--TTTTHHHHHHHHHHHHHHHHHHHHHHGGGGHHHHHHHHHHHHHHHHHHHHHHHHHHHHHHHHHHHS-EEEEE-SPPEE-TT--EEEEEEEEEESSSEEEEEEEEEE-TT-TTTS--EEEEEEEESSS---EEEESSSSEEEEEEEEEEEETTB-S---EEEEEEE-----

Radius of gyration: 30.08 Å; chains: 1; bounding box: 60×35×90 Å

Foldseek 3Di:
DPPPPPVVVVVVVVVVVVVVLVVVCVPPDPPCVVVSVVVVVVVVVVVVVVVVVVVVVVVVVVCVCVVCQWDKDFLDDWDAAPQGKTKTWIWIWGPDPDTDIKIFIWIQGPVCCPVDPTDTPKIFAADDSDCWDWDDPHPFKIKIWRAQTQDIPVDGGGDHTDIDIGGDDDDD

pLDDT: mean 74.99, std 13.47, range [38.5, 92.38]